Protein AF-A0A9P7FLR1-F1 (afdb_monomer_lite)

pLDDT: mean 70.48, std 12.84, range [37.62, 89.56]

Foldseek 3Di:
DDVVVVVVVLVVVCVVVVHDPVVSLVVCVVPPDVVSVCVVVVVPPCVVVVVVVD

Secondary structure (DSSP, 8-state):
--HHHHHHHHHHHHHHHT--HHHHHHHHHHHS-HHHHHHHHHTTTTHHHHHH--

Radius of gyration: 10.81 Å; chains: 1; bounding box: 21×27×24 Å

Sequence (54 aa):
MKIDNFMVEFKALVTKLGITDLQAIDLLEQNVNQDIIRAIFYQGKWKKVLKEAT

Structure (mmCIF, N/CA/C/O backbone):
data_AF-A0A9P7FLR1-F1
#
_entry.id   AF-A0A9P7FLR1-F1
#
loop_
_atom_site.group_PDB
_atom_site.id
_atom_site.type_symbol
_atom_site.label_atom_id
_atom_site.label_alt_id
_atom_site.labe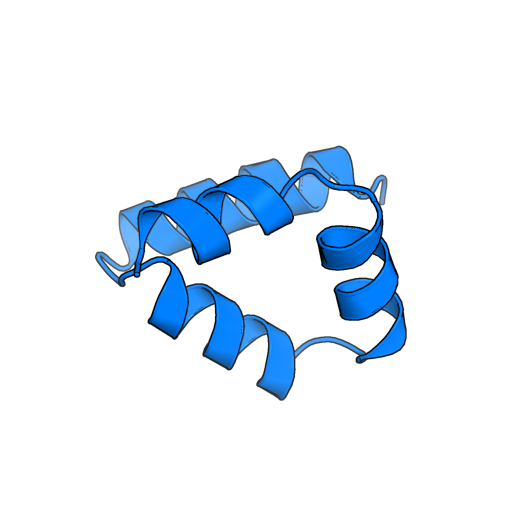l_comp_id
_atom_site.label_asym_id
_atom_site.label_entity_id
_atom_site.label_seq_id
_atom_site.pdbx_PDB_ins_code
_atom_site.Cartn_x
_atom_site.Cartn_y
_atom_site.Cartn_z
_atom_site.occupancy
_atom_site.B_iso_or_equiv
_atom_site.auth_seq_id
_atom_site.auth_comp_id
_atom_site.auth_asym_id
_atom_site.auth_atom_id
_atom_site.pdbx_PDB_model_num
ATOM 1 N N . MET A 1 1 ? 5.063 -12.553 -12.927 1.00 54.91 1 MET A N 1
ATOM 2 C CA . MET A 1 1 ? 3.749 -12.236 -12.324 1.00 54.91 1 MET A CA 1
ATOM 3 C C . MET A 1 1 ? 3.187 -11.014 -13.036 1.00 54.91 1 MET A C 1
ATOM 5 O O . MET A 1 1 ? 3.945 -10.075 -13.239 1.00 54.91 1 MET A O 1
ATOM 9 N N . LYS A 1 2 ? 1.934 -11.031 -13.506 1.00 67.88 2 LYS A N 1
ATOM 10 C CA . LYS A 1 2 ? 1.331 -9.844 -14.143 1.00 67.88 2 LYS A CA 1
ATOM 11 C C . LYS A 1 2 ? 0.948 -8.840 -13.051 1.00 67.88 2 LYS A C 1
ATOM 13 O O . LYS A 1 2 ? 0.437 -9.260 -12.016 1.00 67.88 2 LYS A O 1
ATOM 18 N N . ILE A 1 3 ? 1.185 -7.547 -13.284 1.00 67.12 3 ILE A N 1
ATOM 19 C CA . ILE A 1 3 ? 0.896 -6.456 -12.330 1.00 67.12 3 ILE A CA 1
ATOM 20 C C . ILE A 1 3 ? -0.560 -6.516 -11.840 1.00 67.12 3 ILE A C 1
ATOM 22 O O . ILE A 1 3 ? -0.830 -6.267 -10.672 1.00 67.12 3 ILE A O 1
ATOM 26 N N . ASP A 1 4 ? -1.495 -6.939 -12.692 1.00 69.31 4 ASP A N 1
ATOM 27 C CA . ASP A 1 4 ? -2.906 -7.068 -12.321 1.00 69.31 4 ASP A CA 1
ATOM 28 C C . ASP A 1 4 ? -3.159 -8.073 -11.185 1.00 69.31 4 ASP A C 1
ATOM 30 O O . ASP A 1 4 ? -3.934 -7.771 -10.281 1.00 69.31 4 ASP A O 1
ATOM 34 N N . ASN A 1 5 ? -2.470 -9.221 -11.172 1.00 77.81 5 ASN A N 1
ATOM 35 C CA . ASN A 1 5 ? -2.616 -10.203 -10.090 1.00 77.81 5 ASN A CA 1
ATOM 36 C C . ASN A 1 5 ? -2.030 -9.676 -8.777 1.00 77.81 5 ASN A C 1
ATOM 38 O O . ASN A 1 5 ? -2.657 -9.823 -7.732 1.00 77.81 5 ASN A O 1
ATOM 42 N N . PHE A 1 6 ? -0.876 -9.001 -8.847 1.00 78.00 6 PHE A N 1
ATOM 43 C CA . PHE A 1 6 ? -0.272 -8.342 -7.688 1.00 78.00 6 PHE A CA 1
ATOM 44 C C . PHE A 1 6 ? -1.248 -7.354 -7.042 1.00 78.00 6 PHE A C 1
ATOM 46 O O . PHE A 1 6 ? -1.439 -7.368 -5.831 1.00 78.00 6 PHE A O 1
ATOM 53 N N . MET A 1 7 ? -1.916 -6.529 -7.854 1.00 74.56 7 MET A N 1
ATOM 54 C CA . MET A 1 7 ? -2.835 -5.516 -7.338 1.00 74.56 7 MET A CA 1
ATOM 55 C C . MET A 1 7 ? -4.067 -6.105 -6.647 1.00 74.56 7 MET A C 1
ATOM 57 O O . MET A 1 7 ? -4.557 -5.520 -5.682 1.00 74.56 7 MET A O 1
ATOM 61 N N . VAL A 1 8 ? -4.583 -7.233 -7.141 1.00 81.25 8 VAL A N 1
ATOM 62 C CA . VAL A 1 8 ? -5.738 -7.915 -6.538 1.00 81.25 8 VAL A CA 1
ATOM 63 C C . VAL A 1 8 ? -5.365 -8.502 -5.179 1.00 81.25 8 VAL A C 1
ATOM 65 O O . VAL A 1 8 ? -6.066 -8.259 -4.196 1.00 81.25 8 VAL A O 1
ATOM 68 N N . GLU A 1 9 ? -4.244 -9.220 -5.102 1.00 83.12 9 GLU A N 1
ATOM 69 C CA . GLU A 1 9 ? -3.753 -9.804 -3.849 1.00 83.12 9 GLU A CA 1
ATOM 70 C C . GLU A 1 9 ? -3.386 -8.723 -2.830 1.00 83.12 9 GLU 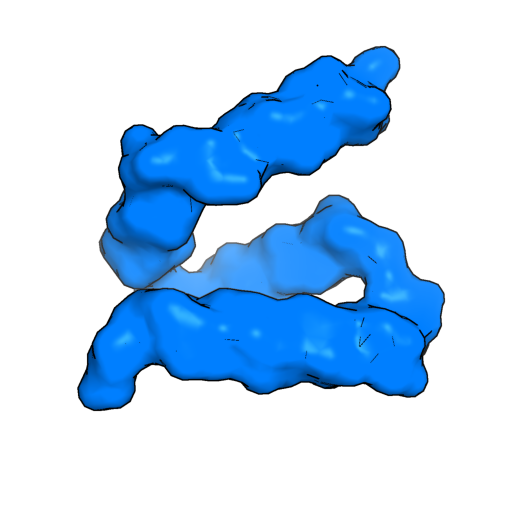A C 1
ATOM 72 O O . GLU A 1 9 ? -3.733 -8.832 -1.654 1.00 83.12 9 GLU A O 1
ATOM 77 N N . PHE A 1 10 ? -2.763 -7.638 -3.291 1.00 81.62 10 PHE A N 1
ATOM 78 C CA . PHE A 1 10 ? -2.394 -6.515 -2.443 1.00 81.62 10 PHE A CA 1
ATOM 79 C C . PHE A 1 10 ? -3.622 -5.812 -1.853 1.00 81.62 10 PHE A C 1
ATOM 81 O O . PHE A 1 10 ? -3.682 -5.606 -0.645 1.00 81.62 10 PHE A O 1
ATOM 88 N N . LYS A 1 11 ? -4.654 -5.517 -2.657 1.00 79.50 11 LYS A N 1
ATOM 89 C CA . LYS A 1 11 ? -5.907 -4.940 -2.136 1.00 79.50 11 LYS A CA 1
ATOM 90 C C . LYS A 1 11 ? -6.580 -5.850 -1.111 1.00 79.50 11 LYS A C 1
ATOM 92 O O . LYS A 1 11 ? -7.020 -5.371 -0.071 1.00 79.50 11 LYS A O 1
ATOM 97 N N . ALA A 1 12 ? -6.624 -7.156 -1.373 1.00 87.00 12 ALA A N 1
ATOM 98 C CA . ALA A 1 12 ? -7.176 -8.115 -0.420 1.00 87.00 12 ALA A CA 1
ATOM 99 C C . ALA A 1 12 ? -6.394 -8.125 0.906 1.00 87.00 12 ALA A C 1
ATOM 101 O O . ALA A 1 12 ? -6.995 -8.237 1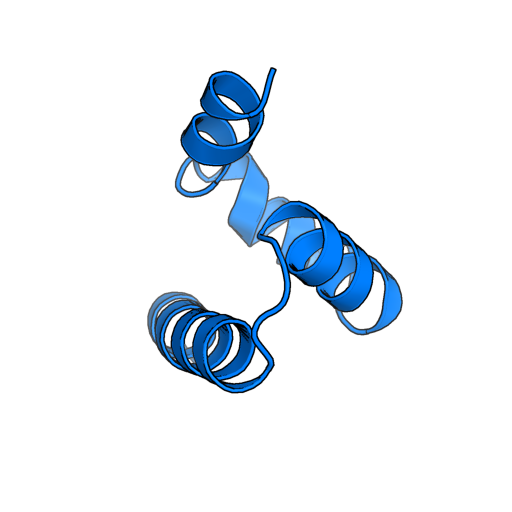.976 1.00 87.00 12 ALA A O 1
ATOM 102 N N . LEU A 1 13 ? -5.068 -7.982 0.848 1.00 85.31 13 LEU A N 1
ATOM 103 C CA . LEU A 1 13 ? -4.215 -7.871 2.028 1.00 85.31 13 LEU A CA 1
ATOM 104 C C . LEU A 1 13 ? -4.487 -6.577 2.805 1.00 85.31 13 LEU A C 1
ATOM 106 O O . LEU A 1 13 ? -4.691 -6.639 4.012 1.00 85.31 13 LEU A O 1
ATOM 110 N N . VAL A 1 14 ? -4.565 -5.433 2.123 1.00 85.19 14 VAL A N 1
ATOM 111 C CA . VAL A 1 14 ? -4.895 -4.124 2.719 1.00 85.19 14 VAL A CA 1
ATOM 112 C C . VAL A 1 14 ? -6.227 -4.179 3.464 1.00 85.19 14 VAL A C 1
ATOM 114 O O . VAL A 1 14 ? -6.299 -3.796 4.630 1.00 85.19 14 VAL A O 1
ATOM 117 N N . THR A 1 15 ? -7.260 -4.755 2.839 1.00 85.44 15 THR A N 1
ATOM 118 C CA . THR A 1 15 ? -8.571 -4.948 3.476 1.00 85.44 15 THR A CA 1
ATOM 119 C C . THR A 1 15 ? -8.489 -5.861 4.700 1.00 85.44 15 THR A C 1
ATOM 121 O O . THR A 1 15 ? -9.088 -5.551 5.725 1.00 85.44 15 THR A O 1
ATOM 124 N N . LYS A 1 16 ? -7.735 -6.967 4.633 1.00 89.31 16 LYS A N 1
ATOM 125 C CA . LYS A 1 16 ? -7.543 -7.873 5.782 1.00 89.31 16 LYS A CA 1
ATOM 126 C C . LYS A 1 16 ? -6.796 -7.219 6.940 1.00 89.31 16 LYS A C 1
ATOM 128 O O . LYS A 1 16 ? -7.081 -7.533 8.089 1.00 89.31 16 LYS A O 1
ATOM 133 N N . LEU A 1 17 ? -5.839 -6.347 6.636 1.00 86.62 17 LEU A N 1
ATOM 134 C CA . LEU A 1 17 ? -5.065 -5.613 7.634 1.00 86.62 17 LEU A CA 1
ATOM 135 C C . LEU A 1 17 ? -5.845 -4.428 8.222 1.00 86.62 17 LEU A C 1
ATOM 137 O O . LEU A 1 17 ? -5.422 -3.880 9.234 1.00 86.62 17 LEU A O 1
ATOM 141 N N . GLY A 1 18 ? -6.975 -4.040 7.616 1.00 89.56 18 GLY A N 1
ATOM 142 C CA . GLY A 1 18 ? -7.795 -2.917 8.074 1.00 89.56 18 GLY A CA 1
ATOM 143 C C . GLY A 1 18 ? -7.083 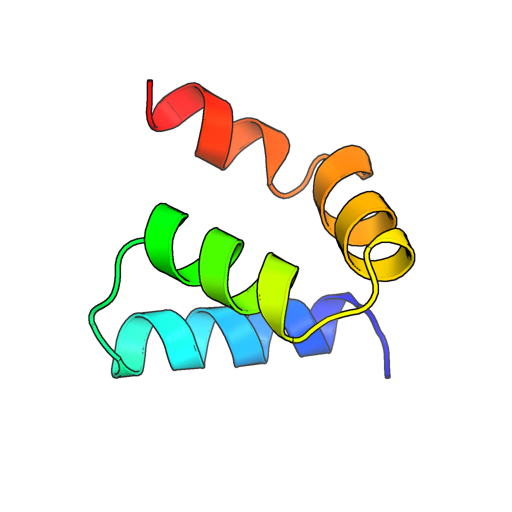-1.567 7.974 1.00 89.56 18 GLY A C 1
ATOM 144 O O . GLY A 1 18 ? -7.431 -0.638 8.699 1.00 89.56 18 GLY A O 1
ATOM 145 N N . ILE A 1 19 ? -6.069 -1.468 7.112 1.00 85.81 19 ILE A N 1
ATOM 146 C CA . ILE A 1 19 ? -5.265 -0.258 6.931 1.00 85.81 19 ILE A CA 1
ATOM 147 C C . ILE A 1 19 ? -5.825 0.596 5.796 1.00 85.81 19 ILE A C 1
ATOM 149 O O . ILE A 1 19 ? -6.495 0.098 4.888 1.00 85.81 19 ILE A O 1
ATOM 153 N N . THR A 1 20 ? -5.545 1.894 5.845 1.00 82.69 20 THR A N 1
ATOM 154 C CA . THR A 1 20 ? -5.993 2.832 4.813 1.00 82.69 20 THR A CA 1
ATOM 155 C C . THR A 1 20 ? -5.182 2.674 3.530 1.00 82.69 20 THR A C 1
ATOM 157 O O . THR A 1 20 ? -4.043 2.202 3.547 1.00 82.69 20 THR A O 1
ATOM 160 N N . ASP A 1 21 ? -5.741 3.134 2.410 1.00 77.25 21 ASP A N 1
ATOM 161 C CA . ASP A 1 21 ? -5.028 3.141 1.131 1.00 77.25 21 ASP A CA 1
ATOM 162 C C . ASP A 1 21 ? -3.706 3.922 1.222 1.00 77.25 21 ASP A C 1
ATOM 164 O O . ASP A 1 21 ? -2.715 3.499 0.644 1.00 77.25 21 ASP A O 1
ATOM 168 N N . LEU A 1 22 ? -3.636 5.003 2.008 1.00 77.69 22 LEU A N 1
ATOM 169 C CA . LEU A 1 22 ? -2.389 5.750 2.220 1.00 77.69 22 LEU A CA 1
ATOM 170 C C . LEU A 1 22 ? -1.325 4.920 2.953 1.00 77.69 22 LEU A C 1
ATOM 172 O O . LEU A 1 22 ? -0.175 4.887 2.528 1.00 77.69 22 LEU A O 1
ATOM 176 N N . GLN A 1 23 ? -1.712 4.194 4.004 1.00 82.31 23 GLN A N 1
ATOM 177 C CA . GLN A 1 23 ? -0.799 3.292 4.718 1.00 82.31 23 GLN A CA 1
ATOM 178 C C . GLN A 1 23 ? -0.330 2.138 3.824 1.00 82.31 23 GLN A C 1
ATOM 180 O O . GLN A 1 23 ? 0.816 1.703 3.902 1.00 82.31 23 GLN A O 1
ATOM 185 N N . ALA A 1 24 ? -1.209 1.648 2.952 1.00 81.81 24 ALA A N 1
ATOM 186 C CA . ALA A 1 24 ? -0.871 0.630 1.972 1.00 81.81 24 ALA A CA 1
ATOM 187 C C . ALA A 1 24 ? 0.160 1.133 0.949 1.00 81.81 24 ALA A C 1
ATOM 189 O O . ALA A 1 24 ? 1.092 0.411 0.598 1.00 81.81 24 ALA A O 1
ATOM 190 N N . ILE A 1 25 ? 0.007 2.374 0.488 1.00 77.62 25 ILE A N 1
ATOM 191 C CA . ILE A 1 25 ? 0.946 3.029 -0.425 1.00 77.62 25 ILE A CA 1
ATOM 192 C C . ILE A 1 25 ? 2.315 3.194 0.244 1.00 77.62 25 ILE A C 1
ATOM 194 O O . ILE A 1 25 ? 3.312 2.788 -0.346 1.00 77.62 25 ILE A O 1
ATOM 198 N N . ASP A 1 26 ? 2.361 3.660 1.493 1.00 81.94 26 ASP A N 1
ATOM 199 C CA . ASP A 1 26 ? 3.605 3.759 2.273 1.00 81.94 26 ASP A CA 1
ATOM 200 C C . ASP A 1 26 ? 4.314 2.401 2.408 1.00 81.94 26 ASP A C 1
ATOM 202 O O . ASP A 1 26 ? 5.526 2.288 2.215 1.00 81.94 26 ASP A O 1
ATOM 206 N N . LEU A 1 27 ? 3.562 1.333 2.695 1.00 79.69 27 LEU A N 1
ATOM 207 C CA . LEU A 1 27 ? 4.114 -0.021 2.788 1.00 79.69 27 LEU A CA 1
ATOM 208 C C . LEU A 1 27 ? 4.658 -0.517 1.447 1.00 79.69 27 LEU A C 1
ATOM 210 O O . LEU A 1 27 ? 5.695 -1.186 1.423 1.00 79.69 27 LEU A O 1
ATOM 214 N N . LEU A 1 28 ? 3.987 -0.193 0.339 1.00 78.38 28 LEU A N 1
ATOM 215 C CA . LEU A 1 28 ? 4.508 -0.473 -0.996 1.00 78.38 28 LEU A CA 1
ATOM 216 C C . LEU A 1 28 ? 5.811 0.285 -1.224 1.00 78.38 28 LEU A C 1
ATOM 218 O O . LEU A 1 28 ? 6.787 -0.343 -1.617 1.00 78.38 28 LEU A O 1
ATOM 222 N N . GLU A 1 29 ? 5.858 1.584 -0.929 1.00 75.00 29 GLU A N 1
ATOM 223 C CA . GLU A 1 29 ? 7.043 2.434 -1.117 1.00 75.00 29 GLU A CA 1
ATOM 224 C C . GLU A 1 29 ? 8.274 1.959 -0.354 1.00 75.00 29 GLU A C 1
ATOM 226 O O . GLU A 1 29 ? 9.390 2.079 -0.866 1.00 75.00 29 GLU A O 1
ATOM 231 N N . GLN A 1 30 ? 8.072 1.363 0.819 1.00 78.62 30 GLN A N 1
ATOM 232 C CA . GLN A 1 30 ? 9.149 0.822 1.646 1.00 78.62 30 GLN A CA 1
ATOM 233 C C . GLN A 1 30 ? 9.617 -0.575 1.216 1.00 78.62 30 GLN A C 1
ATOM 235 O O . GLN A 1 30 ? 10.783 -0.910 1.417 1.00 78.62 30 GLN A O 1
ATOM 240 N N . ASN A 1 31 ? 8.734 -1.403 0.647 1.00 72.88 31 ASN A N 1
ATOM 241 C CA . ASN A 1 31 ? 9.010 -2.830 0.409 1.00 72.88 31 ASN A CA 1
ATOM 242 C C . ASN A 1 31 ? 9.114 -3.216 -1.073 1.00 72.88 31 ASN A C 1
ATOM 244 O O . ASN A 1 31 ? 9.549 -4.323 -1.395 1.00 72.88 31 ASN A O 1
ATOM 248 N N . VAL A 1 32 ? 8.711 -2.337 -1.989 1.00 70.06 32 VAL A N 1
ATOM 249 C CA . VAL A 1 32 ? 8.689 -2.588 -3.432 1.00 70.06 32 VAL A CA 1
ATOM 250 C C . VAL A 1 32 ? 9.608 -1.603 -4.142 1.00 70.06 32 VAL A C 1
ATOM 252 O O . VAL A 1 32 ? 9.690 -0.428 -3.799 1.00 70.06 32 VAL A O 1
ATOM 255 N N . ASN A 1 33 ? 10.302 -2.086 -5.175 1.00 70.50 33 ASN A N 1
ATOM 256 C CA . ASN A 1 33 ? 11.145 -1.242 -6.012 1.00 70.50 33 ASN A CA 1
ATOM 257 C C . ASN A 1 33 ? 10.330 -0.061 -6.578 1.00 70.50 33 ASN A C 1
ATOM 259 O O . ASN A 1 33 ? 9.275 -0.250 -7.191 1.00 70.50 33 ASN A O 1
ATOM 263 N N . GLN A 1 34 ? 10.858 1.149 -6.405 1.00 66.44 34 GLN A N 1
ATOM 264 C CA . GLN A 1 34 ? 10.272 2.411 -6.852 1.00 66.44 34 GLN A CA 1
ATOM 265 C C . GLN A 1 34 ? 9.914 2.424 -8.348 1.00 66.44 34 GLN A C 1
ATOM 267 O O . GLN A 1 34 ? 8.950 3.079 -8.739 1.00 66.44 34 GLN A O 1
ATOM 272 N N . ASP A 1 35 ? 10.603 1.653 -9.192 1.00 65.25 35 ASP A N 1
ATOM 273 C CA . ASP A 1 35 ? 10.256 1.528 -10.614 1.00 65.25 35 ASP A CA 1
ATOM 274 C C . ASP A 1 35 ? 8.959 0.731 -10.846 1.00 65.25 35 ASP A C 1
ATOM 276 O O . ASP A 1 35 ? 8.177 1.050 -11.745 1.00 65.25 35 ASP A O 1
ATOM 280 N N . ILE A 1 36 ? 8.671 -0.258 -9.995 1.00 65.94 36 ILE A N 1
ATOM 281 C CA . ILE A 1 36 ? 7.418 -1.032 -10.020 1.00 65.94 36 ILE A CA 1
ATOM 282 C C . ILE A 1 36 ? 6.266 -0.168 -9.499 1.00 65.94 36 ILE A C 1
ATOM 284 O O . ILE A 1 36 ? 5.175 -0.174 -10.069 1.00 65.94 36 ILE A O 1
ATOM 288 N N . ILE A 1 37 ? 6.521 0.634 -8.466 1.00 68.19 37 ILE A N 1
ATOM 289 C CA . ILE A 1 37 ? 5.566 1.622 -7.954 1.00 68.19 37 ILE A CA 1
ATOM 290 C C . ILE A 1 37 ? 5.263 2.648 -9.033 1.00 68.19 37 ILE A C 1
ATOM 292 O O . ILE A 1 37 ? 4.104 2.877 -9.361 1.00 68.19 37 ILE A O 1
ATOM 296 N N . ARG A 1 38 ? 6.280 3.193 -9.699 1.00 66.31 38 ARG A N 1
ATOM 297 C CA . ARG A 1 38 ? 6.058 4.114 -10.814 1.00 66.31 38 ARG A CA 1
ATOM 298 C C . ARG A 1 38 ? 5.218 3.474 -11.918 1.00 66.31 38 ARG A C 1
ATOM 300 O O . ARG A 1 38 ? 4.282 4.107 -12.399 1.00 66.31 38 ARG A O 1
ATOM 307 N N . ALA A 1 39 ? 5.467 2.213 -12.264 1.00 65.88 39 ALA A N 1
ATOM 308 C CA . ALA A 1 39 ? 4.635 1.496 -13.228 1.00 65.88 39 ALA A CA 1
ATOM 309 C C . ALA A 1 39 ? 3.168 1.360 -12.766 1.00 65.88 39 ALA A C 1
ATOM 311 O O . ALA A 1 39 ? 2.260 1.546 -13.572 1.00 65.88 39 ALA A O 1
ATOM 312 N N . ILE A 1 40 ? 2.912 1.105 -11.479 1.00 66.06 40 ILE A N 1
ATOM 313 C CA . ILE A 1 40 ? 1.557 0.954 -10.913 1.00 66.06 40 ILE A CA 1
ATOM 314 C C . ILE A 1 40 ? 0.819 2.302 -10.793 1.00 66.06 40 ILE A C 1
ATOM 316 O O . ILE A 1 40 ? -0.367 2.397 -11.128 1.00 66.06 40 ILE A O 1
ATOM 320 N N . PHE A 1 41 ? 1.503 3.354 -10.337 1.00 64.62 41 PHE A N 1
ATOM 321 C CA . PHE A 1 41 ? 0.912 4.670 -10.073 1.00 64.62 41 PHE A CA 1
ATOM 322 C C . PHE A 1 41 ? 0.758 5.520 -11.338 1.00 64.62 41 PHE A C 1
ATOM 324 O O . PHE A 1 41 ? -0.291 6.140 -11.539 1.00 64.62 41 PHE A O 1
ATOM 331 N N . TYR A 1 42 ? 1.756 5.524 -12.229 1.00 59.09 42 TYR A N 1
ATOM 332 C CA . TYR A 1 42 ? 1.733 6.353 -13.439 1.00 59.09 42 TYR A CA 1
ATOM 333 C C . TYR A 1 42 ? 0.951 5.725 -14.600 1.00 59.09 42 TYR A C 1
ATOM 335 O O . TYR A 1 42 ? 0.522 6.463 -15.484 1.00 59.09 42 TYR A O 1
ATOM 343 N N . GLN A 1 43 ? 0.637 4.420 -14.566 1.00 61.25 43 GLN A N 1
ATOM 344 C CA . GLN A 1 43 ? -0.338 3.816 -15.494 1.00 61.25 43 GLN A CA 1
ATOM 345 C C . GLN A 1 43 ? -1.811 4.137 -15.157 1.00 61.25 43 GLN A C 1
ATOM 347 O O . GLN A 1 43 ? -2.725 3.630 -15.802 1.00 61.25 43 GLN A O 1
ATOM 352 N N . GLY A 1 44 ? -2.078 5.008 -14.177 1.00 55.97 44 GLY A N 1
ATOM 353 C CA . GLY A 1 44 ? -3.389 5.647 -14.005 1.00 55.97 44 GLY A CA 1
ATOM 354 C C . GLY A 1 44 ? -4.400 4.904 -13.126 1.00 55.97 44 GLY A C 1
ATOM 355 O O . GLY A 1 44 ? -5.408 5.503 -12.759 1.00 55.97 44 GLY A O 1
ATOM 356 N N . LYS A 1 45 ? -4.133 3.659 -12.702 1.00 58.38 45 LYS A N 1
ATOM 357 C CA . LYS A 1 45 ? -5.054 2.896 -11.831 1.00 58.38 4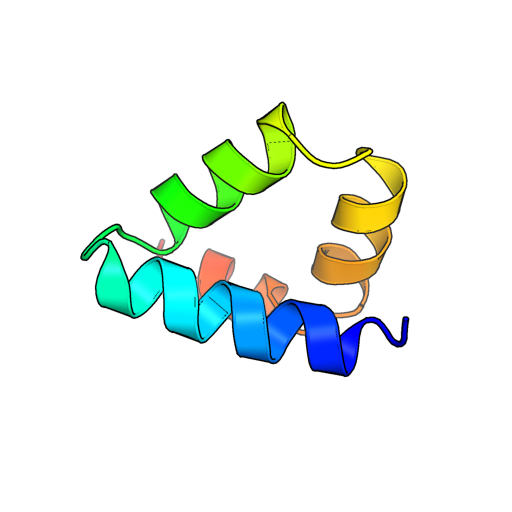5 LYS A CA 1
ATOM 358 C C . LYS A 1 45 ? -5.169 3.458 -10.402 1.00 58.38 45 LYS A C 1
ATOM 360 O O . LYS A 1 45 ? -6.229 3.327 -9.800 1.00 58.38 45 LYS A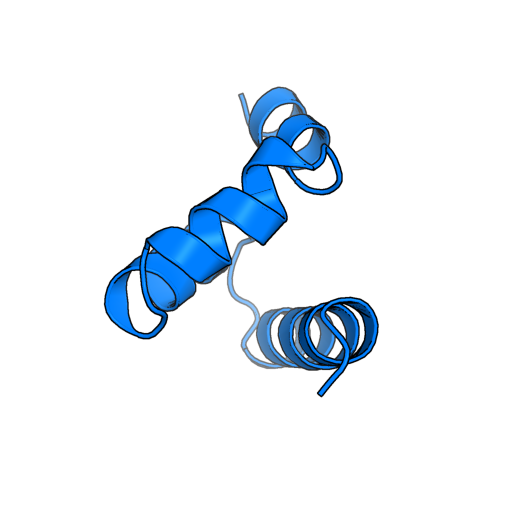 O 1
ATOM 365 N N . TRP A 1 46 ? -4.125 4.115 -9.884 1.00 58.12 46 TRP A N 1
ATOM 366 C CA . TRP A 1 46 ? -4.089 4.676 -8.516 1.00 58.12 46 TRP A CA 1
ATOM 367 C C . TRP A 1 46 ? -4.108 6.205 -8.450 1.00 58.12 46 TRP A C 1
ATOM 369 O O . TRP A 1 46 ? -4.401 6.777 -7.404 1.00 58.12 46 TRP A O 1
ATOM 379 N N . LYS A 1 47 ? -3.900 6.887 -9.583 1.00 55.03 47 LYS A N 1
ATOM 380 C CA . LYS A 1 47 ? -3.971 8.355 -9.673 1.00 55.03 47 LYS A CA 1
ATOM 381 C C . LYS A 1 47 ? -5.352 8.905 -9.281 1.00 55.03 47 LYS A C 1
ATOM 383 O O . LYS A 1 47 ? -5.450 10.044 -8.842 1.00 55.03 47 LYS A O 1
ATOM 388 N N . LYS A 1 48 ? -6.408 8.097 -9.436 1.00 51.62 48 LYS A N 1
ATOM 389 C CA . LYS A 1 48 ? -7.778 8.439 -9.027 1.00 51.62 48 LYS A CA 1
ATOM 390 C C . LYS A 1 48 ? -7.977 8.337 -7.507 1.00 51.62 48 LYS A C 1
ATOM 392 O O . LYS A 1 48 ? -8.532 9.258 -6.930 1.00 51.62 48 LYS A O 1
ATOM 397 N N . VAL A 1 49 ? -7.421 7.299 -6.874 1.00 51.84 49 VAL A N 1
ATOM 398 C CA . VAL A 1 49 ? -7.478 7.076 -5.414 1.00 51.84 49 VAL A CA 1
ATOM 399 C C . VAL A 1 49 ? -6.781 8.208 -4.653 1.00 51.84 49 VAL A C 1
ATOM 401 O O . VAL A 1 49 ? -7.355 8.769 -3.730 1.00 51.84 49 VAL A O 1
ATOM 404 N N . LEU A 1 50 ? -5.587 8.624 -5.096 1.00 50.12 50 LEU A N 1
ATOM 405 C CA . LEU A 1 50 ? -4.872 9.755 -4.486 1.00 50.12 50 LEU A CA 1
ATOM 406 C C . LEU A 1 50 ? -5.612 11.092 -4.642 1.00 50.12 50 LEU A C 1
ATOM 408 O O . LEU A 1 50 ? -5.532 11.940 -3.763 1.00 50.12 50 LEU A O 1
ATOM 412 N N . LYS A 1 51 ? -6.336 11.284 -5.752 1.00 52.81 51 LYS A N 1
ATOM 413 C CA . LYS A 1 51 ? -7.066 12.528 -6.033 1.00 52.81 51 LYS A CA 1
ATOM 414 C C . LYS A 1 51 ? -8.407 12.619 -5.295 1.00 52.81 51 LYS A C 1
ATOM 416 O O . LYS A 1 51 ? -8.891 13.720 -5.092 1.00 52.81 51 LYS A O 1
ATOM 421 N N . GLU A 1 52 ? -9.007 11.485 -4.937 1.00 45.41 52 GLU A N 1
ATOM 422 C CA . GLU A 1 52 ? -10.249 11.410 -4.148 1.00 45.41 52 GLU A CA 1
ATOM 423 C C . GLU A 1 52 ? -9.984 11.381 -2.630 1.00 45.41 52 GLU A C 1
ATOM 425 O O . GLU A 1 52 ? -10.894 11.633 -1.850 1.00 45.41 52 GLU A O 1
ATOM 430 N N . ALA A 1 53 ? -8.744 11.101 -2.209 1.00 44.44 53 ALA A N 1
ATOM 431 C CA . ALA A 1 53 ? -8.313 11.143 -0.809 1.00 44.44 53 ALA A CA 1
ATOM 432 C C . ALA A 1 53 ? -7.864 12.543 -0.325 1.00 44.44 53 ALA A C 1
ATOM 434 O O . ALA A 1 53 ? -7.462 12.672 0.831 1.00 44.44 53 ALA A O 1
ATOM 435 N N . THR A 1 54 ? -7.901 13.564 -1.196 1.00 37.62 54 THR A N 1
ATOM 436 C CA . THR A 1 54 ? -7.623 14.981 -0.870 1.00 37.62 54 THR A CA 1
ATOM 437 C C . THR A 1 54 ? -8.920 15.776 -0.865 1.00 37.62 54 THR A C 1
ATOM 439 O O . THR A 1 54 ? -9.060 16.658 0.007 1.00 37.62 54 THR A O 1
#

Organism: NCBI:txid117018